Protein AF-A0A822D594-F1 (afdb_monomer)

Solvent-accessible surface area (backbone atoms only — not comparable to full-atom values): 9390 Å² total; per-residue (Å²): 143,77,90,82,67,90,73,60,77,86,73,70,74,74,67,63,54,98,90,39,61,45,59,90,83,43,76,76,77,50,72,68,57,57,68,73,41,85,90,74,52,73,68,57,51,54,53,50,59,60,45,36,78,80,37,76,86,68,52,81,75,63,72,73,46,89,84,78,73,77,77,72,60,77,89,68,99,72,68,94,46,72,65,58,46,47,67,39,47,48,57,55,54,48,51,54,51,53,50,50,48,53,53,58,62,70,66,70,80,77,92,69,67,72,50,76,50,71,43,97,86,71,44,81,40,79,47,70,74,68,84,78,73,74,71,65,82,82,126

Radius of gyration: 26.21 Å; Cα contacts (8 Å, |Δi|>4): 55; chains: 1; bounding box: 46×72×65 Å

pLDDT: mean 84.89, std 14.18, range [36.38, 96.88]

Secondary structure (DSSP, 8-state):
--TT----GGG---SEETTEE-TTTSPPPPHHHHHHS----HHHHHHHHHHHHH-TT--GGGGGSTTS--PPPPP-SS-SSHHHHHHHHHHHHHHHHHHHHHHHHHT---S---EEEE-TTS-EEEE---GGGSS----

Nearest PDB structures (foldseek):
  8rd3-assembly1_A  TM=8.125E-01  e=1.143E-03  Saccharomyces cerevisiae S288C
  7mby-assembly1_R  TM=5.141E-01  e=7.651E+00  Homo sapiens
  1hbx-assembly1_A  TM=3.534E-01  e=6.709E+00  Homo sapiens
  1mnm-assembly1_B  TM=2.635E-01  e=6.709E+00  Saccharomyces cerevisi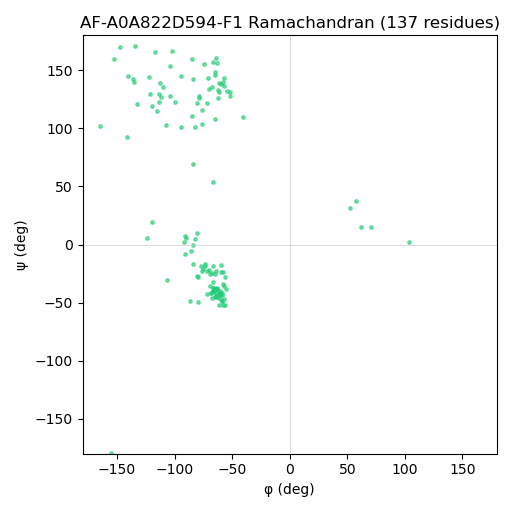ae

Structure (mmCIF, N/CA/C/O backbone):
data_AF-A0A822D594-F1
#
_entry.id   AF-A0A822D594-F1
#
loop_
_atom_site.group_PDB
_atom_site.id
_atom_site.type_symbol
_atom_site.label_atom_id
_atom_site.label_alt_id
_atom_site.label_comp_id
_atom_site.label_asym_id
_atom_site.label_entity_id
_atom_site.label_seq_id
_atom_site.pdbx_PDB_ins_code
_atom_site.Cartn_x
_atom_site.Cartn_y
_atom_site.Cartn_z
_atom_site.occupancy
_atom_site.B_iso_or_equiv
_atom_site.auth_seq_id
_atom_site.auth_comp_id
_atom_site.auth_asym_id
_atom_site.auth_atom_id
_atom_site.pdbx_PDB_model_num
ATOM 1 N N . ALA A 1 1 ? -13.226 -43.497 19.429 1.00 49.28 1 ALA A N 1
ATOM 2 C CA . ALA A 1 1 ? -13.411 -42.575 20.568 1.00 49.28 1 ALA A CA 1
ATOM 3 C C . ALA A 1 1 ? -13.738 -41.128 20.137 1.00 49.28 1 ALA A C 1
ATOM 5 O O . ALA A 1 1 ? -13.413 -40.206 20.862 1.00 49.28 1 ALA A O 1
ATOM 6 N N . LEU A 1 2 ? -14.404 -40.908 18.990 1.00 50.84 2 LEU A N 1
ATOM 7 C CA . LEU A 1 2 ? -14.770 -39.566 18.480 1.00 50.84 2 LEU A CA 1
ATOM 8 C C . LEU A 1 2 ? -16.284 -39.411 18.220 1.00 50.84 2 LEU A C 1
ATOM 10 O O . LEU A 1 2 ? -16.715 -38.398 17.687 1.00 50.84 2 LEU A O 1
ATOM 14 N N . LYS A 1 3 ? -17.093 -40.422 18.572 1.00 53.41 3 LYS A N 1
ATOM 15 C CA . LYS A 1 3 ? -18.541 -40.469 18.292 1.00 53.41 3 LYS A CA 1
ATOM 16 C C . LYS A 1 3 ? -19.430 -39.903 19.413 1.00 53.41 3 LYS A C 1
ATOM 18 O O . LYS A 1 3 ? -20.637 -39.897 19.238 1.00 53.41 3 LYS A O 1
ATOM 23 N N . ASP A 1 4 ? -18.832 -39.387 20.489 1.00 56.44 4 ASP A N 1
ATOM 24 C CA . ASP A 1 4 ? -19.534 -38.799 21.647 1.00 56.44 4 ASP A CA 1
ATOM 25 C C . ASP A 1 4 ? -19.185 -37.322 21.873 1.00 56.44 4 ASP A C 1
ATOM 27 O O . ASP A 1 4 ? -19.356 -36.792 22.968 1.00 56.44 4 ASP A O 1
ATOM 31 N N . MET A 1 5 ? -18.662 -36.624 20.864 1.00 61.66 5 MET A N 1
ATOM 32 C CA . MET A 1 5 ? -18.586 -35.173 20.963 1.00 61.66 5 MET A CA 1
ATOM 33 C C . MET A 1 5 ? -19.823 -34.600 20.294 1.00 61.66 5 MET A C 1
ATOM 35 O O . MET A 1 5 ? -19.919 -34.565 19.070 1.00 61.66 5 MET A O 1
ATOM 39 N N . ASN A 1 6 ? -20.780 -34.216 21.132 1.00 69.19 6 ASN A N 1
ATOM 40 C CA . ASN A 1 6 ? -22.054 -33.589 20.799 1.00 69.19 6 ASN A CA 1
ATOM 41 C C . ASN A 1 6 ? -21.833 -32.171 20.214 1.00 69.19 6 ASN A C 1
ATOM 43 O O . ASN A 1 6 ? -22.322 -31.181 20.750 1.00 69.19 6 ASN A O 1
ATOM 47 N N . TRP A 1 7 ? -20.998 -32.061 19.177 1.00 73.31 7 TRP A N 1
ATOM 48 C CA . TRP A 1 7 ? -20.668 -30.823 18.486 1.00 73.31 7 TRP A CA 1
ATOM 49 C C . TRP A 1 7 ? -21.833 -30.440 17.583 1.00 73.31 7 TRP A C 1
ATOM 51 O O . TRP A 1 7 ? -22.026 -31.010 16.509 1.00 73.31 7 TRP A O 1
ATOM 61 N N . ASP A 1 8 ? -22.604 -29.456 18.017 1.00 79.75 8 ASP A N 1
ATOM 62 C CA . ASP A 1 8 ? -23.640 -28.857 17.196 1.00 79.75 8 ASP A CA 1
ATOM 63 C C . ASP A 1 8 ? 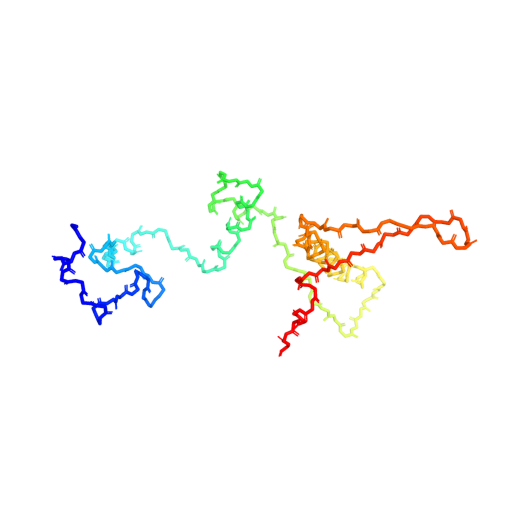-23.019 -27.811 16.260 1.00 79.75 8 ASP A C 1
ATOM 65 O O . ASP A 1 8 ? -22.720 -26.685 16.658 1.00 79.75 8 ASP A O 1
ATOM 69 N N . SER A 1 9 ? -22.821 -28.181 14.993 1.00 76.69 9 SER A N 1
ATOM 70 C CA . SER A 1 9 ? -22.286 -27.275 13.966 1.00 76.69 9 SER A CA 1
ATOM 71 C C . SER A 1 9 ? -23.144 -26.023 13.734 1.00 76.69 9 SER A C 1
ATOM 73 O O . SER A 1 9 ? -22.641 -25.047 13.184 1.00 76.69 9 SER A O 1
ATOM 75 N N . SER A 1 10 ? -24.413 -26.021 14.168 1.00 82.56 10 SER A N 1
ATOM 76 C CA . SER A 1 10 ? -25.275 -24.837 14.081 1.00 82.56 10 SER A CA 1
ATOM 77 C C . SER A 1 10 ? -24.918 -23.753 15.105 1.00 82.56 10 SER A C 1
ATOM 79 O O . SER A 1 10 ? -25.290 -22.597 14.923 1.00 82.56 10 SER A O 1
ATOM 81 N N . GLN A 1 11 ? -24.145 -24.098 16.141 1.00 83.19 11 GLN A N 1
ATOM 82 C CA . GLN A 1 11 ? -23.673 -23.172 17.178 1.00 83.19 11 GLN A CA 1
ATOM 83 C C . GLN A 1 11 ? -22.320 -22.534 16.841 1.00 83.19 11 GLN A C 1
ATOM 85 O O . GLN A 1 11 ? -21.731 -21.851 17.679 1.00 83.19 11 GLN A O 1
ATOM 90 N N . TRP A 1 12 ? -21.799 -22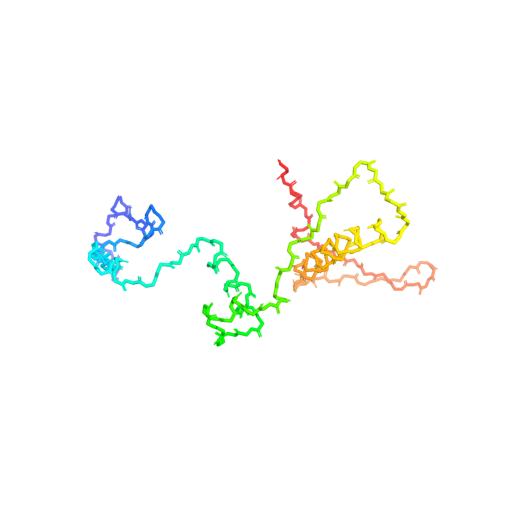.756 15.632 1.00 87.88 12 TRP A N 1
ATOM 91 C CA . TRP A 1 12 ? -20.571 -22.105 15.195 1.00 87.88 12 TRP A CA 1
ATOM 92 C C . TRP A 1 12 ? -20.755 -20.582 15.146 1.00 87.88 12 TRP A C 1
ATOM 94 O O . TRP A 1 12 ? -21.730 -20.077 14.588 1.00 87.88 12 TRP A O 1
ATOM 104 N N . GLN A 1 13 ? -19.793 -19.851 15.709 1.00 89.06 13 GLN A N 1
ATOM 105 C CA . GLN A 1 13 ? -19.758 -18.390 15.693 1.00 89.06 13 GLN A CA 1
ATOM 106 C C . GLN A 1 13 ? -18.341 -17.897 15.362 1.00 89.06 13 GLN A C 1
ATOM 108 O O . GLN A 1 13 ? -17.363 -18.502 15.815 1.00 89.06 13 GLN A O 1
ATOM 113 N N . PRO A 1 14 ? -18.200 -16.807 14.587 1.00 93.25 14 PRO A N 1
ATOM 114 C CA . PRO A 1 14 ? -16.899 -16.222 14.298 1.00 93.25 14 PRO A CA 1
ATOM 115 C C . PRO A 1 14 ? -16.322 -15.542 15.546 1.00 93.25 14 PRO A C 1
ATOM 117 O O . PRO A 1 14 ? -17.040 -14.905 16.309 1.00 93.25 14 PRO A O 1
ATOM 120 N N . LEU A 1 15 ? -15.002 -15.626 15.734 1.00 93.69 15 LEU A N 1
ATOM 121 C CA . LEU A 1 15 ? -14.321 -14.967 16.861 1.00 93.69 15 LEU A CA 1
ATOM 122 C C . LEU A 1 15 ? -14.251 -13.441 16.715 1.00 93.69 15 LEU A C 1
ATOM 124 O O . LEU A 1 15 ? -14.087 -12.736 17.712 1.00 93.69 15 LEU A O 1
ATOM 128 N N . ILE A 1 16 ? -14.353 -12.953 15.477 1.00 95.12 16 ILE A N 1
ATOM 129 C CA . ILE A 1 16 ? -14.385 -11.536 15.128 1.00 95.12 16 ILE A CA 1
ATOM 130 C C . ILE A 1 16 ? -15.768 -11.234 14.561 1.00 95.12 16 ILE A C 1
ATOM 132 O O . ILE A 1 16 ? -16.181 -11.828 13.564 1.00 95.12 16 ILE A O 1
ATOM 136 N N . GLN A 1 17 ? -16.460 -10.288 15.180 1.00 92.56 17 GLN A N 1
ATOM 137 C CA . GLN A 1 17 ? -17.769 -9.800 14.760 1.00 92.56 17 GLN A CA 1
ATOM 138 C C . GLN A 1 17 ? -17.746 -8.273 14.852 1.00 92.56 17 GLN A C 1
ATOM 140 O O . GLN A 1 17 ? -17.123 -7.742 15.756 1.00 92.56 17 GLN A O 1
ATOM 145 N N . ASP A 1 18 ? -18.336 -7.545 13.902 1.00 92.06 18 ASP A N 1
ATOM 146 C CA . ASP A 1 18 ? -18.372 -6.067 13.919 1.00 92.06 18 ASP A CA 1
ATOM 147 C C . ASP A 1 18 ? -16.996 -5.377 14.090 1.00 92.06 18 ASP A C 1
ATOM 149 O O . ASP A 1 18 ? -16.895 -4.277 14.623 1.00 92.06 18 ASP A O 1
ATOM 153 N N . ARG A 1 19 ? -15.928 -6.007 13.571 1.00 92.62 19 ARG A N 1
ATOM 154 C CA . ARG A 1 19 ? -14.519 -5.543 13.610 1.00 92.62 19 ARG A CA 1
ATOM 155 C C . ARG A 1 19 ? -13.838 -5.577 14.988 1.00 92.62 19 ARG A C 1
ATOM 157 O O . ARG A 1 19 ? -12.753 -5.020 15.130 1.00 92.62 19 ARG A O 1
ATOM 164 N N . TRP A 1 20 ? -14.400 -6.278 15.968 1.00 93.00 20 TRP A N 1
ATOM 165 C CA . TRP A 1 20 ? -13.749 -6.559 17.254 1.00 93.00 20 TRP A CA 1
ATOM 166 C C . TRP A 1 20 ? -13.913 -8.028 17.665 1.00 93.00 20 TRP A C 1
ATOM 168 O O . TRP A 1 20 ? -14.646 -8.796 17.039 1.00 93.00 20 TRP A O 1
ATOM 178 N N . PHE A 1 21 ? -13.203 -8.434 18.715 1.00 95.38 21 PHE A N 1
ATOM 179 C CA . PHE A 1 21 ? -13.347 -9.761 19.311 1.00 95.38 21 PHE A CA 1
ATOM 180 C C . PHE A 1 21 ? -14.641 -9.882 20.125 1.00 95.38 21 PHE A C 1
ATOM 182 O O . PHE A 1 21 ? -15.154 -8.897 20.655 1.00 95.38 21 PHE A O 1
ATOM 189 N N . LEU A 1 22 ? -15.139 -11.112 20.277 1.00 92.69 22 LEU A N 1
ATOM 190 C CA . LEU A 1 22 ? -16.246 -11.411 21.187 1.00 92.69 22 LEU A CA 1
ATOM 191 C C . LEU A 1 22 ? -15.908 -10.986 22.628 1.00 92.69 22 LEU A C 1
ATOM 193 O O . LEU A 1 22 ? -14.825 -11.275 23.136 1.00 92.69 22 LEU A O 1
ATOM 197 N N . THR A 1 23 ? -16.858 -10.355 23.320 1.00 91.75 23 THR A N 1
ATOM 198 C CA . THR A 1 23 ? -16.640 -9.717 24.636 1.00 91.75 23 THR A CA 1
ATOM 199 C C . THR A 1 23 ? -16.278 -10.684 25.763 1.00 91.75 23 THR A C 1
ATOM 201 O O . THR A 1 23 ? -15.633 -10.300 26.741 1.00 91.75 23 THR A O 1
ATOM 204 N N . TRP A 1 24 ? -16.692 -11.948 25.637 1.00 92.00 24 TRP A N 1
ATOM 205 C CA . TRP A 1 24 ? -16.318 -13.014 26.566 1.00 92.00 24 TRP A CA 1
ATOM 206 C C . TRP A 1 24 ? -14.880 -13.500 26.346 1.00 92.00 24 TRP A C 1
ATOM 208 O O . TRP A 1 24 ? -14.282 -14.042 27.273 1.00 92.00 24 TRP A O 1
ATOM 218 N N . LEU A 1 25 ? -14.330 -13.300 25.142 1.00 93.75 25 LEU A N 1
ATOM 219 C CA . LEU A 1 25 ? -12.951 -13.633 24.794 1.00 93.75 25 LEU A CA 1
ATOM 220 C C . LEU A 1 25 ? -12.009 -12.478 25.155 1.00 93.75 25 LEU A C 1
ATOM 222 O O . LEU A 1 25 ? -10.990 -12.692 25.805 1.00 93.75 25 LEU A O 1
ATOM 226 N N . VAL A 1 26 ? -12.370 -11.253 24.765 1.00 94.88 26 VAL A N 1
ATOM 227 C CA . VAL A 1 26 ? -11.623 -10.028 25.075 1.00 94.88 26 VAL A CA 1
ATOM 228 C C . VAL A 1 26 ? -12.602 -8.980 25.578 1.00 94.88 26 VAL A C 1
ATOM 230 O O . VAL A 1 26 ? -13.536 -8.599 24.877 1.00 94.88 26 VAL A O 1
ATOM 233 N N . ARG A 1 27 ? -12.391 -8.494 26.803 1.00 93.44 27 ARG A N 1
ATOM 234 C CA . ARG A 1 27 ? -13.239 -7.445 27.375 1.00 93.44 27 ARG A CA 1
ATOM 235 C C . ARG A 1 27 ? -13.040 -6.138 26.613 1.00 93.44 27 ARG A C 1
ATOM 237 O O . ARG A 1 27 ? -11.907 -5.739 26.358 1.00 93.44 27 ARG A O 1
ATOM 244 N N . ILE A 1 28 ? -14.142 -5.461 26.307 1.00 92.12 28 ILE A N 1
ATOM 245 C CA . ILE A 1 28 ? -14.110 -4.111 25.742 1.00 92.12 28 ILE A CA 1
ATOM 246 C C . ILE A 1 28 ? -13.836 -3.131 26.894 1.00 92.12 28 ILE A C 1
ATOM 248 O O . ILE A 1 28 ? -14.545 -3.201 27.903 1.00 92.12 28 ILE A O 1
ATOM 252 N N . PRO A 1 29 ? -12.833 -2.241 26.777 1.00 93.69 29 PRO A N 1
ATOM 253 C CA . PRO A 1 29 ? -12.596 -1.198 27.768 1.00 93.69 29 PRO A CA 1
ATOM 254 C C . PRO A 1 29 ? -13.829 -0.310 27.953 1.00 93.69 29 PRO A C 1
ATOM 256 O O . PRO A 1 29 ? -14.530 0.006 26.990 1.00 93.69 29 PRO A O 1
ATOM 259 N N . SER A 1 30 ? -14.084 0.115 29.185 1.00 94.06 30 SER A N 1
ATOM 260 C CA . SER A 1 30 ? -15.156 1.056 29.518 1.00 94.06 30 SER A CA 1
ATOM 261 C C . SER A 1 30 ? -14.938 2.430 28.873 1.00 94.06 30 SER A C 1
ATOM 263 O O . SER A 1 30 ? -13.819 2.794 28.516 1.00 94.06 30 SER A O 1
ATOM 265 N N . GLU A 1 31 ? -15.997 3.238 28.766 1.00 92.62 31 GLU A N 1
ATOM 266 C CA . GLU A 1 31 ? -15.896 4.602 28.218 1.00 92.62 31 GLU A CA 1
ATOM 267 C C . GLU A 1 31 ? -14.862 5.457 28.966 1.00 92.62 31 GLU A C 1
ATOM 269 O O . GLU A 1 31 ? -14.110 6.201 28.344 1.00 92.62 31 GLU A O 1
ATOM 274 N N . GLN A 1 32 ? -14.764 5.313 30.292 1.00 93.94 32 GLN A N 1
ATOM 275 C CA . GLN A 1 32 ? -13.770 6.034 31.092 1.00 93.94 32 GLN A CA 1
ATOM 276 C C . GLN A 1 32 ? -12.341 5.624 30.719 1.00 93.94 32 GLN A C 1
ATOM 278 O O . GLN A 1 32 ? -11.486 6.484 30.518 1.00 93.94 32 GLN A O 1
ATOM 283 N N . GLU A 1 33 ? -12.078 4.324 30.572 1.00 92.44 33 GLU A N 1
ATOM 284 C CA . GLU A 1 33 ? -10.763 3.821 30.155 1.00 92.44 33 GLU A CA 1
ATOM 285 C C . GLU A 1 33 ? -10.410 4.274 28.732 1.00 92.44 33 GLU A C 1
ATOM 287 O O . GLU A 1 33 ? -9.269 4.655 28.479 1.00 92.44 33 GLU A O 1
ATOM 292 N N . GLN A 1 34 ? -11.387 4.307 27.820 1.00 90.19 34 GLN A N 1
ATOM 293 C CA . GLN A 1 34 ? -11.191 4.803 26.454 1.00 90.19 34 GLN A CA 1
ATOM 294 C C . GLN A 1 34 ? -10.899 6.311 26.415 1.00 90.19 34 GLN A C 1
ATOM 296 O O . GLN A 1 34 ? -10.060 6.750 25.629 1.00 90.19 34 GLN A O 1
ATOM 301 N N . LEU A 1 35 ? -11.540 7.108 27.277 1.00 90.50 35 LEU A N 1
ATOM 302 C CA . LEU A 1 35 ? -11.283 8.550 27.394 1.00 90.50 35 LEU A CA 1
ATOM 303 C C . LEU A 1 35 ? -9.901 8.850 27.983 1.00 90.50 35 LEU A C 1
ATOM 305 O O . LEU A 1 35 ? -9.258 9.822 27.588 1.00 90.50 35 LEU A O 1
ATOM 309 N N . HIS A 1 36 ? -9.441 8.020 28.921 1.00 92.94 36 HIS A N 1
ATOM 310 C CA . HIS A 1 36 ? -8.103 8.135 29.500 1.00 92.94 36 HIS A CA 1
ATOM 311 C C . HIS A 1 36 ? -6.996 7.602 28.582 1.00 92.94 36 HIS A C 1
ATOM 313 O O . HIS A 1 36 ? -5.828 7.951 28.771 1.00 92.94 36 HIS A O 1
ATOM 319 N N . ALA A 1 37 ? -7.337 6.777 27.592 1.00 90.94 37 ALA A N 1
ATOM 320 C CA . ALA A 1 37 ? -6.390 6.317 26.593 1.00 90.94 37 ALA A CA 1
ATOM 321 C C . ALA A 1 37 ? -5.919 7.471 25.695 1.00 90.94 37 ALA A C 1
ATOM 323 O O . ALA A 1 37 ? -6.586 8.495 25.512 1.00 90.94 37 ALA A O 1
ATOM 324 N N . ARG A 1 38 ? -4.741 7.288 25.090 1.00 89.06 38 ARG A N 1
ATOM 325 C CA . ARG A 1 38 ? -4.250 8.210 24.067 1.00 89.06 38 ARG A CA 1
ATOM 326 C C . ARG A 1 38 ? -5.223 8.193 22.889 1.00 89.06 38 ARG A C 1
ATOM 328 O O . ARG A 1 38 ? -5.496 7.135 22.332 1.00 89.06 38 ARG A O 1
ATOM 335 N N . GLN A 1 39 ? -5.711 9.368 22.504 1.00 88.75 39 GLN A N 1
ATOM 336 C CA . GLN A 1 39 ? -6.590 9.513 21.349 1.00 88.75 39 GLN A CA 1
ATOM 337 C C . GLN A 1 39 ? -5.752 9.412 20.075 1.00 88.75 39 GLN A C 1
ATOM 339 O O . GLN A 1 39 ? -4.861 10.230 19.846 1.00 88.75 39 GLN A O 1
ATOM 344 N N . ILE A 1 40 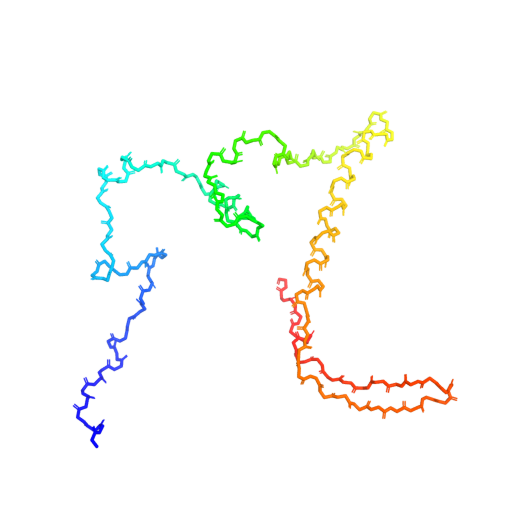? -6.006 8.379 19.277 1.00 89.12 40 ILE A N 1
ATOM 345 C CA . ILE A 1 40 ? -5.273 8.093 18.042 1.00 89.12 40 ILE A CA 1
ATOM 346 C C . ILE A 1 40 ? -6.287 8.084 16.900 1.00 89.12 40 ILE A C 1
ATOM 348 O O . ILE A 1 40 ? -7.325 7.429 16.988 1.00 89.12 40 ILE A O 1
ATOM 352 N N . THR A 1 41 ? -6.003 8.825 15.830 1.00 90.06 41 THR A N 1
ATOM 353 C CA . THR A 1 41 ? -6.861 8.857 14.638 1.00 90.06 41 THR A CA 1
ATOM 354 C C . THR A 1 41 ? -6.532 7.701 13.693 1.00 90.06 41 THR A C 1
ATOM 356 O O . THR A 1 41 ? -5.423 7.169 13.708 1.00 90.06 41 THR A O 1
ATOM 359 N N . ALA A 1 42 ? -7.462 7.344 12.803 1.00 88.50 42 ALA A N 1
ATOM 360 C CA . ALA A 1 42 ? -7.218 6.312 11.789 1.00 88.50 42 ALA A CA 1
ATOM 361 C C . ALA A 1 42 ? -6.003 6.631 10.892 1.00 88.50 42 ALA A C 1
ATOM 363 O O . ALA A 1 42 ? -5.240 5.736 10.548 1.00 88.50 42 ALA A O 1
ATOM 364 N N . GLN A 1 43 ? -5.781 7.911 10.566 1.00 85.44 43 GLN A N 1
ATOM 365 C CA . GLN A 1 43 ? -4.607 8.344 9.801 1.00 85.44 43 GLN A CA 1
ATOM 366 C C . GLN A 1 43 ? -3.301 8.102 10.569 1.00 85.44 43 GLN A C 1
ATOM 368 O O . GLN A 1 43 ? -2.326 7.645 9.981 1.00 85.44 43 GLN A O 1
ATOM 373 N N . MET A 1 44 ? -3.282 8.365 11.881 1.00 85.75 44 MET A N 1
ATOM 374 C CA . MET A 1 44 ? -2.109 8.094 12.719 1.00 85.75 44 MET A CA 1
ATOM 375 C C . MET A 1 44 ? -1.819 6.593 12.826 1.00 85.75 44 MET A C 1
ATOM 377 O O . MET A 1 44 ? -0.653 6.217 12.816 1.00 85.75 44 MET A O 1
ATOM 381 N N . ILE A 1 45 ? -2.857 5.747 12.896 1.00 89.94 45 ILE A N 1
ATOM 382 C CA . ILE A 1 45 ? -2.701 4.282 12.897 1.00 89.94 45 ILE A CA 1
ATOM 383 C C . ILE A 1 45 ? -2.036 3.828 11.597 1.00 89.94 45 ILE A C 1
ATOM 385 O O . ILE A 1 45 ? -1.013 3.157 11.654 1.00 89.94 45 ILE A O 1
ATOM 389 N N . ASN A 1 46 ? -2.562 4.248 10.441 1.00 88.00 46 ASN A N 1
ATOM 390 C CA . ASN A 1 46 ? -2.008 3.859 9.142 1.00 88.00 46 ASN A CA 1
ATOM 391 C C . ASN A 1 46 ? -0.529 4.251 9.014 1.00 88.00 46 ASN A C 1
ATOM 393 O O . ASN A 1 46 ? 0.300 3.422 8.656 1.00 88.00 46 ASN A O 1
ATOM 397 N N . ARG A 1 47 ? -0.187 5.493 9.384 1.00 84.81 47 ARG A N 1
ATOM 398 C CA . ARG A 1 47 ? 1.202 5.970 9.332 1.00 84.81 47 ARG A CA 1
ATOM 399 C C . ARG A 1 47 ? 2.122 5.202 10.280 1.00 84.81 47 ARG A C 1
ATOM 401 O O . ARG A 1 47 ? 3.271 4.950 9.939 1.00 84.81 47 ARG A O 1
ATOM 408 N N . LEU A 1 48 ? 1.643 4.839 11.472 1.00 90.56 48 LEU A N 1
ATOM 409 C CA . LEU A 1 48 ? 2.444 4.072 12.426 1.00 90.56 48 LEU A CA 1
ATOM 410 C C . LEU A 1 48 ? 2.702 2.643 11.926 1.00 90.56 48 LEU A C 1
ATOM 412 O O . LEU A 1 48 ? 3.833 2.177 12.020 1.00 90.56 48 LEU A O 1
ATOM 416 N N . GLU A 1 49 ? 1.691 1.991 11.349 1.00 90.94 49 GLU A N 1
ATOM 417 C CA . GLU A 1 49 ? 1.816 0.661 10.731 1.00 90.94 49 GLU A CA 1
ATOM 418 C C . GLU A 1 49 ? 2.820 0.666 9.565 1.00 90.94 49 GLU A C 1
ATOM 420 O O . GLU A 1 49 ? 3.664 -0.223 9.461 1.00 90.94 49 GLU A O 1
ATOM 425 N N . GLU A 1 50 ? 2.806 1.706 8.724 1.00 86.44 50 GLU A N 1
ATOM 426 C CA . GLU A 1 50 ? 3.800 1.880 7.654 1.00 86.44 50 GLU A CA 1
ATOM 427 C C . GLU A 1 50 ? 5.218 2.090 8.201 1.00 86.44 50 GLU A C 1
ATOM 429 O O . GLU A 1 50 ? 6.196 1.562 7.664 1.00 86.44 50 GLU A O 1
ATOM 434 N N . LEU A 1 51 ? 5.352 2.841 9.296 1.00 87.19 51 LEU A N 1
ATOM 435 C CA . LEU A 1 51 ? 6.641 3.067 9.944 1.00 87.19 51 LEU A CA 1
ATOM 436 C C . LEU A 1 51 ? 7.192 1.753 10.533 1.00 87.19 51 LEU A C 1
ATOM 438 O O . LEU A 1 51 ? 8.391 1.477 10.405 1.00 87.19 51 LEU A O 1
ATOM 442 N N . TRP A 1 52 ? 6.329 0.907 11.104 1.00 93.62 52 TRP A N 1
ATOM 443 C CA . TRP A 1 52 ? 6.701 -0.401 11.655 1.00 93.62 52 TRP A CA 1
ATOM 444 C C . TRP A 1 52 ? 7.232 -1.395 10.620 1.00 93.62 52 TRP A C 1
ATOM 446 O O . TRP A 1 52 ? 8.029 -2.258 10.989 1.00 93.62 52 TRP A O 1
ATOM 456 N N . GLU A 1 53 ? 6.906 -1.237 9.332 1.00 87.06 53 GLU A N 1
ATOM 457 C CA . GLU A 1 53 ? 7.505 -2.038 8.252 1.00 87.06 53 GLU A CA 1
ATOM 458 C C . GLU A 1 53 ? 9.041 -1.895 8.223 1.00 87.06 53 GLU A C 1
ATOM 460 O O . GLU A 1 53 ? 9.765 -2.842 7.912 1.00 87.06 53 GLU A O 1
ATOM 465 N N . LYS A 1 54 ? 9.553 -0.707 8.576 1.00 85.19 54 LYS A N 1
ATOM 466 C CA . LYS A 1 54 ? 10.989 -0.375 8.541 1.00 85.19 54 LYS A CA 1
ATOM 467 C C . LYS A 1 54 ? 11.620 -0.301 9.927 1.00 85.19 54 LYS A C 1
ATOM 469 O O . LYS A 1 54 ? 12.816 -0.556 10.063 1.00 85.19 54 LYS A O 1
ATOM 474 N N . ASN A 1 55 ? 10.847 0.088 10.937 1.00 87.81 55 ASN A N 1
ATOM 475 C CA . ASN A 1 55 ? 11.309 0.257 12.308 1.00 87.81 55 ASN A CA 1
ATOM 476 C C . ASN A 1 55 ? 10.246 -0.238 13.304 1.00 87.81 55 ASN A C 1
ATOM 478 O O . ASN A 1 55 ? 9.394 0.554 13.710 1.00 87.81 55 ASN A O 1
ATOM 482 N N . PRO A 1 56 ? 10.309 -1.510 13.735 1.00 92.94 56 PRO A N 1
ATOM 483 C CA . PRO A 1 56 ? 9.328 -2.107 14.648 1.00 92.94 56 PRO A CA 1
ATOM 484 C C . PRO A 1 56 ? 9.201 -1.407 16.009 1.00 92.94 56 PRO A C 1
ATOM 486 O O . PRO A 1 56 ? 8.155 -1.496 16.644 1.00 92.94 56 PRO A O 1
ATOM 489 N N . ASP A 1 57 ? 10.239 -0.691 16.453 1.00 91.81 57 ASP A N 1
ATOM 490 C CA . ASP A 1 57 ? 10.261 -0.006 17.753 1.00 91.81 57 ASP A CA 1
ATOM 491 C C . ASP A 1 57 ? 9.722 1.436 17.686 1.00 91.81 57 ASP A C 1
ATOM 493 O O . ASP A 1 57 ? 9.801 2.188 18.661 1.00 91.81 57 ASP A O 1
ATOM 497 N N . ALA A 1 58 ? 9.202 1.860 16.530 1.00 89.50 58 ALA A N 1
ATOM 498 C CA . ALA A 1 58 ? 8.679 3.206 16.364 1.00 89.50 58 ALA A CA 1
ATOM 499 C C . ALA A 1 58 ? 7.451 3.469 17.235 1.00 89.50 58 ALA A C 1
ATOM 501 O O . ALA A 1 58 ? 6.602 2.606 17.468 1.00 89.50 58 ALA A O 1
ATOM 502 N N . THR A 1 59 ? 7.342 4.707 17.699 1.00 89.56 59 THR A N 1
ATOM 503 C CA . THR A 1 59 ? 6.257 5.159 18.560 1.00 89.56 59 THR A CA 1
ATOM 504 C C . THR A 1 59 ? 5.438 6.242 17.876 1.00 89.56 59 THR A C 1
ATOM 506 O O . THR A 1 59 ? 5.870 6.881 16.922 1.00 89.56 59 THR A O 1
ATOM 509 N N . ILE A 1 60 ? 4.260 6.532 18.428 1.00 85.19 60 ILE A N 1
ATOM 510 C CA . ILE A 1 60 ? 3.389 7.613 17.941 1.00 85.19 60 ILE A CA 1
ATOM 511 C C . ILE A 1 60 ? 4.113 8.976 17.931 1.00 85.19 60 ILE A C 1
ATOM 513 O O . ILE A 1 60 ? 3.785 9.822 17.113 1.00 85.19 60 ILE A O 1
ATOM 517 N N . MET A 1 61 ? 5.110 9.192 18.801 1.00 84.44 61 MET A N 1
ATOM 518 C CA . MET A 1 61 ? 5.887 10.444 18.829 1.00 84.44 61 MET A CA 1
ATOM 519 C C . MET A 1 61 ? 6.810 10.594 17.616 1.00 84.44 61 MET A C 1
ATOM 521 O O . MET A 1 61 ? 7.213 11.704 17.279 1.00 84.44 61 MET A O 1
ATOM 525 N N . ASP A 1 62 ? 7.160 9.489 16.959 1.00 80.31 62 ASP A N 1
ATOM 526 C CA . ASP A 1 62 ? 7.984 9.524 15.759 1.00 80.31 62 ASP A CA 1
ATOM 527 C C . ASP A 1 62 ? 7.199 10.036 14.548 1.00 80.31 62 ASP A C 1
ATOM 529 O O . ASP A 1 62 ? 7.830 10.526 13.621 1.00 80.31 62 ASP A O 1
ATOM 533 N N . LEU A 1 63 ? 5.858 10.017 14.589 1.00 73.75 63 LEU A N 1
ATOM 534 C CA . LEU A 1 63 ? 4.991 10.580 13.546 1.00 73.75 63 LEU A CA 1
ATOM 535 C C . LEU A 1 63 ? 5.077 12.111 13.446 1.00 73.75 63 LEU A C 1
ATOM 537 O O . LEU A 1 63 ? 4.808 12.663 12.383 1.00 73.75 63 LEU A O 1
ATOM 541 N N . ASP A 1 64 ? 5.459 12.796 14.529 1.00 67.62 64 ASP A N 1
ATOM 542 C CA . ASP A 1 64 ? 5.538 14.264 14.585 1.00 67.62 64 ASP A CA 1
ATOM 543 C C . ASP A 1 64 ? 6.868 14.813 14.029 1.00 67.62 64 ASP A C 1
ATOM 545 O O . ASP A 1 64 ? 7.093 16.028 14.022 1.00 67.62 64 ASP A O 1
ATOM 549 N N . LYS A 1 65 ? 7.787 13.946 13.573 1.00 62.22 65 LYS A N 1
ATOM 550 C CA . LYS A 1 65 ? 9.070 14.392 13.016 1.00 62.22 65 LYS A CA 1
ATOM 551 C C . LYS A 1 65 ? 8.853 15.032 11.635 1.00 62.22 65 LYS A C 1
ATOM 553 O O . LYS A 1 65 ? 8.376 14.358 10.719 1.00 62.22 65 LYS A O 1
ATOM 558 N N . PRO A 1 66 ? 9.244 16.308 11.445 1.00 50.16 66 PRO A N 1
ATOM 559 C CA . PRO A 1 66 ? 9.134 16.966 10.149 1.00 50.16 66 PRO A CA 1
ATOM 560 C C . PRO A 1 66 ? 9.988 16.228 9.111 1.00 50.16 66 PRO A C 1
ATOM 562 O O . PRO A 1 66 ? 11.156 15.925 9.362 1.00 50.16 66 PRO A O 1
ATOM 565 N N . GLY A 1 67 ? 9.393 15.939 7.952 1.00 54.88 67 GLY A N 1
ATOM 566 C CA . GLY A 1 67 ? 10.034 15.222 6.844 1.00 54.88 67 GLY A CA 1
ATOM 567 C C . GLY A 1 67 ? 9.622 13.757 6.680 1.00 54.88 67 GLY A C 1
ATOM 568 O O . GLY A 1 67 ? 10.154 13.103 5.786 1.00 54.88 67 GLY A O 1
ATOM 569 N N . ILE A 1 68 ? 8.702 13.239 7.506 1.00 53.59 68 ILE A N 1
ATOM 570 C CA . ILE A 1 68 ? 8.175 11.874 7.334 1.00 53.59 68 ILE A CA 1
ATOM 571 C C . ILE A 1 68 ? 7.086 11.792 6.265 1.00 53.59 68 ILE A C 1
ATOM 573 O O . ILE A 1 68 ? 7.016 10.759 5.625 1.00 53.59 68 ILE A O 1
ATOM 577 N N . ASP A 1 69 ? 6.339 12.862 5.987 1.00 54.47 69 ASP A N 1
ATOM 578 C CA . ASP A 1 69 ? 5.407 12.909 4.854 1.00 54.47 69 ASP A CA 1
ATOM 579 C C . ASP A 1 69 ? 4.993 14.356 4.564 1.00 54.47 69 ASP A C 1
ATOM 581 O O . ASP A 1 69 ? 4.135 14.920 5.247 1.00 54.47 69 ASP A O 1
ATOM 585 N N . GLU A 1 70 ? 5.579 14.971 3.539 1.00 61.81 70 GLU A N 1
ATOM 586 C CA . GLU A 1 70 ? 4.844 15.998 2.802 1.00 61.81 70 GLU A CA 1
ATOM 587 C C . GLU A 1 70 ? 4.018 15.261 1.751 1.00 61.81 70 GLU A C 1
ATOM 589 O O . GLU A 1 70 ? 4.576 14.685 0.814 1.00 61.81 70 GLU A O 1
ATOM 594 N N . GLU A 1 71 ? 2.692 15.247 1.922 1.00 71.25 71 GLU A N 1
ATOM 595 C CA . GLU A 1 71 ? 1.803 14.808 0.848 1.00 71.25 71 GLU A CA 1
ATOM 596 C C . GLU A 1 71 ? 2.162 15.596 -0.422 1.00 71.25 71 GLU A C 1
ATOM 598 O O . GLU A 1 71 ? 2.318 16.823 -0.365 1.00 71.25 71 GLU A O 1
ATOM 603 N N . PRO A 1 72 ? 2.334 14.913 -1.566 1.00 81.62 72 PRO A N 1
ATOM 604 C CA . PRO A 1 72 ? 2.760 15.563 -2.793 1.00 81.62 72 PRO A CA 1
ATOM 605 C C . PRO A 1 72 ? 1.780 16.673 -3.163 1.00 81.62 72 PRO A C 1
ATOM 607 O O . PRO A 1 72 ? 0.558 16.525 -3.069 1.00 81.62 72 PRO A O 1
ATOM 610 N N . GLN A 1 73 ? 2.320 17.791 -3.635 1.00 85.12 73 GLN A N 1
ATOM 611 C CA . GLN A 1 73 ? 1.494 18.894 -4.094 1.00 85.12 73 GLN A CA 1
ATOM 612 C C . GLN A 1 73 ? 0.579 18.441 -5.247 1.00 85.12 73 GLN A C 1
ATOM 614 O O . GLN A 1 73 ? 0.996 17.723 -6.157 1.00 85.12 73 GLN A O 1
ATOM 619 N N . GLN A 1 74 ? -0.683 18.878 -5.219 1.00 88.25 74 GLN A N 1
ATOM 620 C CA . GLN A 1 74 ? -1.660 18.539 -6.255 1.00 88.25 74 GLN A CA 1
ATOM 621 C C . GLN A 1 74 ? -1.275 19.130 -7.618 1.00 88.25 74 GLN A C 1
ATOM 623 O O . GLN A 1 74 ? -0.717 20.226 -7.707 1.00 88.25 74 GLN A O 1
ATOM 628 N N . CYS A 1 75 ? -1.632 18.426 -8.696 1.00 93.44 75 CYS A N 1
ATOM 629 C CA . CYS A 1 75 ? -1.415 18.913 -10.054 1.00 93.44 75 CYS A CA 1
ATOM 630 C C . CYS A 1 75 ? -2.182 20.218 -10.314 1.00 93.44 75 CYS A C 1
ATOM 632 O O . CYS A 1 75 ? -3.350 20.364 -9.950 1.00 93.44 75 CYS A O 1
ATOM 634 N N . CYS A 1 76 ? -1.536 21.147 -11.013 1.00 91.88 76 CYS A N 1
ATOM 635 C CA . CYS A 1 76 ? -2.117 22.424 -11.401 1.00 91.88 76 CYS A CA 1
ATOM 636 C C . CYS A 1 76 ? -2.489 22.410 -12.891 1.00 91.88 76 CYS A C 1
ATOM 638 O O . CYS A 1 76 ? -1.879 21.714 -13.696 1.00 91.88 76 CYS A O 1
ATOM 640 N N . LEU A 1 77 ? -3.469 23.225 -13.293 1.00 93.94 77 LEU A N 1
ATOM 641 C CA . LEU A 1 77 ? -3.803 23.401 -14.718 1.00 93.94 7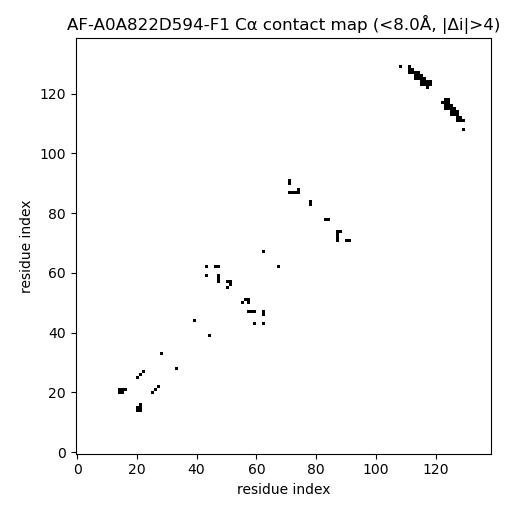7 LEU A CA 1
ATOM 642 C C . LEU A 1 77 ? -2.787 24.280 -15.466 1.00 93.94 77 LEU A C 1
ATOM 644 O O . LEU A 1 77 ? -2.724 24.252 -16.693 1.00 93.94 77 LEU A O 1
ATOM 648 N N . ARG A 1 78 ? -2.033 25.106 -14.734 1.00 95.50 78 ARG A N 1
ATOM 649 C CA . ARG A 1 78 ? -0.990 25.998 -15.248 1.00 95.50 78 ARG A CA 1
ATOM 650 C C . ARG A 1 78 ? 0.184 25.990 -14.278 1.00 95.50 78 ARG A C 1
ATOM 652 O O . ARG A 1 78 ? -0.042 25.920 -13.073 1.00 95.50 78 ARG A O 1
ATOM 659 N N . TYR A 1 79 ? 1.388 26.091 -14.824 1.00 95.88 79 TYR A N 1
ATOM 660 C CA . TYR A 1 79 ? 2.645 26.102 -14.082 1.00 95.88 79 TYR A CA 1
ATOM 661 C C . TYR A 1 79 ? 3.406 27.391 -14.405 1.00 95.88 79 TYR A C 1
ATO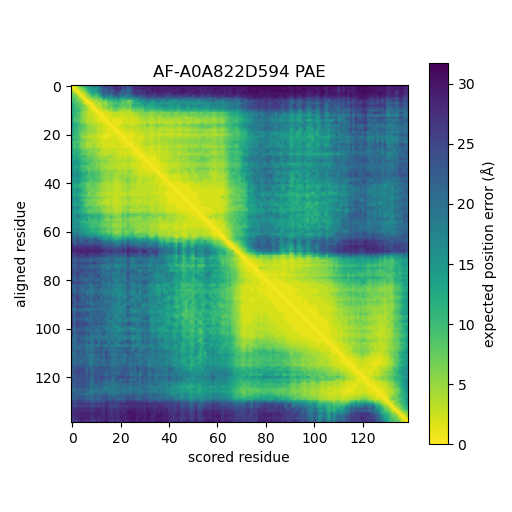M 663 O O . TYR A 1 79 ? 3.329 27.880 -15.534 1.00 95.88 79 TYR A O 1
ATOM 671 N N . GLU A 1 80 ? 4.103 27.942 -13.418 1.00 95.56 80 GLU A N 1
ATOM 672 C CA . GLU A 1 80 ? 4.921 29.151 -13.535 1.00 95.56 80 GLU A CA 1
ATOM 673 C C . GLU A 1 80 ? 6.149 28.905 -14.415 1.00 95.56 80 GLU A C 1
ATOM 675 O O . GLU A 1 80 ? 6.474 29.723 -15.275 1.00 95.56 80 GLU A O 1
ATOM 680 N N . ASP A 1 81 ? 6.791 27.747 -14.250 1.00 95.38 81 ASP A N 1
ATOM 681 C CA . ASP A 1 81 ? 7.924 27.309 -15.053 1.00 95.38 81 ASP A CA 1
ATOM 682 C C . ASP A 1 81 ? 8.061 25.770 -15.080 1.00 95.38 81 ASP A C 1
ATOM 684 O O . ASP A 1 81 ? 7.264 25.017 -14.508 1.00 95.38 81 ASP A O 1
ATOM 688 N N . ALA A 1 82 ? 9.089 25.287 -15.784 1.00 95.19 82 ALA A N 1
ATOM 689 C CA . ALA A 1 82 ? 9.389 23.861 -15.879 1.00 95.19 82 ALA A CA 1
ATOM 690 C C . ALA A 1 82 ? 9.890 23.255 -14.552 1.00 95.19 82 ALA A C 1
ATOM 692 O O . ALA A 1 82 ? 9.712 22.056 -14.334 1.00 95.19 82 ALA A O 1
ATOM 693 N N . TYR A 1 83 ? 10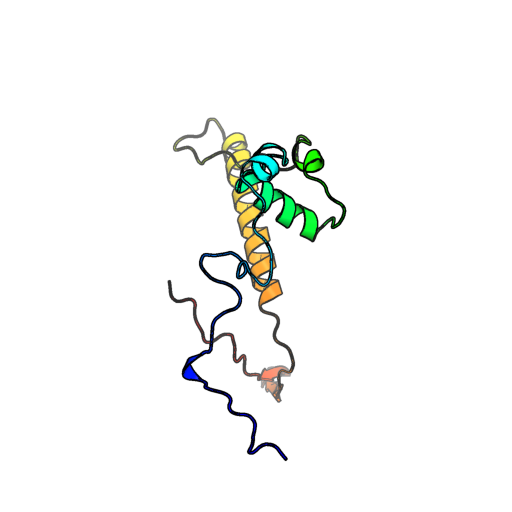.487 24.058 -13.664 1.00 95.88 83 TYR A N 1
ATOM 694 C CA . TYR A 1 83 ? 10.958 23.589 -12.361 1.00 95.88 83 TYR A CA 1
ATOM 695 C C . TYR A 1 83 ? 9.780 23.298 -11.433 1.00 95.88 83 TYR A C 1
ATOM 697 O O . TYR A 1 83 ? 9.754 22.249 -10.796 1.00 95.88 83 TYR A O 1
ATOM 705 N N . GLN A 1 84 ? 8.758 24.158 -11.411 1.00 94.31 84 GLN A N 1
ATOM 706 C CA . GLN A 1 84 ? 7.525 23.918 -10.667 1.00 94.31 84 GLN A CA 1
ATOM 707 C C . GLN A 1 84 ? 6.825 22.645 -11.159 1.00 94.31 84 GLN A C 1
ATOM 709 O O . GLN A 1 84 ? 6.402 21.821 -10.349 1.00 94.31 84 GLN A O 1
ATOM 714 N N . TYR A 1 85 ? 6.755 22.440 -12.479 1.00 95.06 85 TYR A N 1
ATOM 715 C CA . TYR A 1 85 ? 6.223 21.202 -13.052 1.00 95.06 85 TYR A CA 1
ATOM 716 C C . TYR A 1 85 ? 7.010 19.972 -12.579 1.00 95.06 85 TYR A C 1
ATOM 718 O O . TYR A 1 85 ? 6.410 18.998 -12.124 1.00 95.06 85 TYR A O 1
ATOM 726 N N . GLN A 1 86 ? 8.347 20.017 -12.643 1.00 94.69 86 GLN A N 1
ATOM 727 C CA . GLN A 1 86 ? 9.209 18.925 -12.185 1.00 94.69 86 GLN A CA 1
ATOM 728 C C . GLN A 1 86 ? 9.035 18.647 -10.687 1.00 94.69 86 GLN A C 1
ATOM 730 O O . GLN A 1 86 ? 8.957 17.485 -10.296 1.00 94.69 86 GLN A O 1
ATOM 735 N N . ASN A 1 87 ? 8.956 19.686 -9.859 1.00 91.69 87 ASN A N 1
ATOM 736 C CA . ASN A 1 87 ? 8.817 19.550 -8.410 1.00 91.69 87 ASN A CA 1
ATOM 737 C C . ASN A 1 87 ? 7.466 18.943 -8.013 1.00 91.69 87 ASN A C 1
ATOM 739 O O . ASN A 1 87 ? 7.408 18.206 -7.035 1.00 91.69 87 ASN A O 1
ATOM 743 N N . ILE A 1 88 ? 6.402 19.204 -8.782 1.00 92.81 88 ILE A N 1
ATOM 744 C CA . ILE A 1 88 ? 5.072 18.623 -8.550 1.00 92.81 88 ILE A CA 1
ATOM 745 C C . ILE A 1 88 ? 4.996 17.187 -9.091 1.00 92.81 88 ILE A C 1
ATOM 747 O O . ILE A 1 88 ? 4.584 16.280 -8.375 1.00 92.81 88 ILE A O 1
ATOM 751 N N . PHE A 1 89 ? 5.415 16.938 -10.337 1.00 95.06 89 PHE A N 1
ATOM 752 C CA . PHE A 1 89 ? 5.293 15.608 -10.951 1.00 95.06 89 PHE A CA 1
ATOM 753 C C . PHE A 1 89 ? 6.378 14.614 -10.532 1.00 95.06 89 PHE A C 1
ATOM 755 O O . PHE A 1 89 ? 6.131 13.411 -10.547 1.00 95.06 89 PHE A O 1
ATOM 762 N N . GLY A 1 90 ? 7.572 15.078 -10.166 1.00 93.44 90 GLY A N 1
ATOM 763 C CA . GLY A 1 90 ? 8.693 14.222 -9.775 1.00 93.44 90 GLY A CA 1
ATOM 764 C C . GLY A 1 90 ? 8.348 13.276 -8.618 1.00 93.44 90 GLY A C 1
ATOM 765 O O . GLY A 1 90 ? 8.524 12.066 -8.773 1.00 93.44 90 GLY A O 1
ATOM 766 N N . PRO A 1 91 ? 7.809 13.782 -7.492 1.00 92.31 91 PRO A N 1
ATOM 767 C CA . PRO A 1 91 ? 7.328 12.946 -6.396 1.00 92.31 91 PRO A CA 1
ATOM 768 C C . PRO A 1 91 ? 6.221 11.974 -6.818 1.00 92.31 91 PRO A C 1
ATOM 770 O O . PRO A 1 91 ? 6.286 10.806 -6.448 1.00 92.31 91 PRO A O 1
ATOM 773 N N . LEU A 1 92 ? 5.256 12.413 -7.640 1.00 92.62 92 LEU A N 1
ATOM 774 C CA . LEU A 1 92 ? 4.162 11.565 -8.147 1.00 92.62 92 LEU A CA 1
ATOM 775 C C . LEU A 1 92 ? 4.686 10.363 -8.940 1.00 92.62 92 LEU A C 1
ATOM 777 O O . LEU A 1 92 ? 4.304 9.227 -8.676 1.00 92.62 92 LEU A O 1
ATOM 781 N N . VAL A 1 93 ? 5.608 10.607 -9.874 1.00 95.31 93 VAL A N 1
ATOM 782 C CA . VAL A 1 93 ? 6.249 9.544 -10.662 1.00 95.31 93 VAL A CA 1
ATOM 783 C C . VAL A 1 93 ? 7.060 8.614 -9.766 1.00 95.31 93 VAL A C 1
ATOM 785 O O . VAL A 1 93 ? 7.079 7.408 -9.995 1.00 95.31 93 VAL A O 1
ATOM 788 N N . LYS A 1 94 ? 7.727 9.156 -8.743 1.00 91.56 94 LYS A N 1
ATOM 789 C CA . LYS A 1 94 ? 8.484 8.348 -7.789 1.00 91.56 94 LYS A CA 1
ATOM 790 C C . LYS A 1 94 ? 7.575 7.422 -6.978 1.00 91.56 94 LYS A C 1
ATOM 792 O O . LYS A 1 94 ? 7.916 6.254 -6.858 1.00 91.56 94 LYS A O 1
ATOM 797 N N . MET A 1 95 ? 6.439 7.905 -6.471 1.00 87.81 95 MET A N 1
ATOM 798 C CA . MET A 1 95 ? 5.492 7.054 -5.737 1.00 87.81 95 MET A CA 1
ATOM 799 C C . MET A 1 95 ? 4.937 5.939 -6.620 1.00 87.81 95 MET A C 1
ATOM 801 O O . MET A 1 95 ? 4.982 4.787 -6.212 1.00 87.81 95 MET A O 1
ATOM 805 N N . GLU A 1 96 ? 4.530 6.243 -7.856 1.00 92.44 96 GLU A N 1
ATOM 806 C CA . GLU A 1 96 ? 4.087 5.207 -8.803 1.00 92.44 96 GLU A CA 1
ATOM 807 C C . GLU A 1 96 ? 5.203 4.189 -9.093 1.00 92.44 96 GLU A C 1
ATOM 809 O O . GLU A 1 96 ? 4.952 2.991 -9.176 1.00 92.44 96 GLU A O 1
ATOM 814 N N . ALA A 1 97 ? 6.453 4.644 -9.226 1.00 93.75 97 ALA A N 1
ATOM 815 C CA . ALA A 1 97 ? 7.590 3.753 -9.442 1.00 93.75 97 ALA A CA 1
ATOM 816 C C . ALA A 1 97 ? 7.879 2.863 -8.221 1.00 93.75 97 ALA A C 1
ATOM 818 O O . ALA A 1 97 ? 8.203 1.685 -8.386 1.00 93.75 97 ALA A O 1
ATOM 819 N N . ASP A 1 98 ? 7.768 3.409 -7.010 1.00 90.25 98 ASP A N 1
ATOM 820 C CA . ASP A 1 98 ? 7.930 2.660 -5.764 1.00 90.25 98 ASP A CA 1
ATOM 821 C C . ASP A 1 98 ? 6.787 1.636 -5.591 1.00 90.25 98 ASP A C 1
ATOM 823 O O . ASP A 1 98 ? 7.044 0.485 -5.222 1.00 90.25 98 ASP A O 1
ATOM 827 N N . ASP A 1 99 ? 5.553 2.006 -5.941 1.00 88.81 99 ASP A N 1
ATOM 828 C CA . ASP A 1 99 ? 4.383 1.124 -5.926 1.00 88.81 99 ASP A CA 1
ATOM 829 C C . ASP A 1 99 ? 4.475 0.014 -6.982 1.00 88.81 99 ASP A C 1
ATOM 831 O O . ASP A 1 99 ? 4.255 -1.158 -6.658 1.00 88.81 99 ASP A O 1
ATOM 835 N N . ASP A 1 100 ? 4.860 0.328 -8.227 1.00 93.00 100 ASP A N 1
ATOM 836 C CA . ASP A 1 100 ? 5.087 -0.685 -9.268 1.00 93.00 100 ASP A CA 1
ATOM 837 C C . ASP A 1 100 ? 6.206 -1.638 -8.851 1.00 93.00 100 ASP A C 1
ATOM 839 O O . ASP A 1 100 ? 6.057 -2.855 -8.972 1.00 93.00 100 ASP A O 1
ATOM 843 N N . LYS A 1 101 ? 7.295 -1.122 -8.269 1.00 92.75 101 LYS A N 1
ATOM 844 C CA . LYS A 1 101 ? 8.380 -1.959 -7.754 1.00 92.75 101 LYS A CA 1
ATOM 845 C C . LYS A 1 101 ? 7.870 -2.944 -6.699 1.00 92.75 101 LYS A C 1
ATOM 847 O O . LYS A 1 101 ? 8.082 -4.148 -6.857 1.00 92.75 101 LYS A O 1
ATOM 852 N N . LYS A 1 102 ? 7.154 -2.467 -5.675 1.00 86.88 102 LYS A N 1
ATOM 853 C CA . LYS A 1 102 ? 6.558 -3.329 -4.637 1.00 86.88 102 LYS A CA 1
ATOM 854 C C . LYS A 1 102 ? 5.594 -4.352 -5.242 1.00 86.88 102 LYS A C 1
ATOM 856 O O . LYS A 1 102 ? 5.641 -5.538 -4.905 1.00 86.88 102 LYS A O 1
ATOM 861 N N . LEU A 1 103 ? 4.746 -3.924 -6.178 1.00 88.31 103 LEU A N 1
ATOM 862 C CA . LEU A 1 103 ? 3.801 -4.796 -6.869 1.00 88.31 103 LEU A CA 1
ATOM 863 C C . LEU A 1 103 ? 4.526 -5.901 -7.645 1.00 88.31 103 LEU A C 1
ATOM 865 O O . LEU A 1 103 ? 4.145 -7.066 -7.537 1.00 88.31 103 LEU A O 1
ATOM 869 N N . LYS A 1 104 ? 5.574 -5.568 -8.402 1.00 89.62 104 LYS A N 1
ATOM 870 C CA . LYS A 1 104 ? 6.372 -6.543 -9.158 1.00 89.62 104 LYS A CA 1
ATOM 871 C C . LYS A 1 104 ? 7.095 -7.518 -8.240 1.00 89.62 104 LYS A C 1
ATOM 873 O O . LYS A 1 104 ? 7.072 -8.718 -8.506 1.00 89.62 104 LYS A O 1
ATOM 878 N N . GLU A 1 105 ? 7.685 -7.033 -7.153 1.00 88.94 105 GLU A N 1
ATOM 879 C CA . GLU A 1 105 ? 8.392 -7.867 -6.177 1.00 88.94 105 GLU A CA 1
ATOM 880 C C . GLU A 1 105 ? 7.434 -8.844 -5.465 1.00 88.94 105 GLU A C 1
ATOM 882 O O . GLU A 1 105 ? 7.756 -10.026 -5.308 1.00 88.94 105 GLU A O 1
ATOM 887 N N . SER A 1 106 ? 6.206 -8.408 -5.150 1.00 84.94 106 SER A N 1
ATOM 888 C CA . SER A 1 106 ? 5.170 -9.262 -4.543 1.00 84.94 106 SER A CA 1
ATOM 889 C C . SER A 1 106 ? 4.650 -10.386 -5.454 1.00 84.94 106 SER A C 1
ATOM 891 O O . SER A 1 106 ? 4.072 -11.361 -4.975 1.00 84.94 106 SER A O 1
ATOM 893 N N . GLN A 1 107 ? 4.866 -10.293 -6.771 1.00 86.69 107 GLN A N 1
ATOM 894 C CA . GLN A 1 107 ? 4.398 -11.287 -7.745 1.00 86.69 107 GLN A CA 1
ATOM 895 C C . GLN A 1 107 ? 5.316 -12.513 -7.864 1.00 86.69 107 GLN A C 1
ATOM 897 O O . GLN A 1 107 ? 5.058 -13.390 -8.695 1.00 86.69 107 GLN A O 1
ATOM 902 N N . THR A 1 108 ? 6.353 -12.609 -7.028 1.00 87.56 108 THR A N 1
ATOM 903 C CA . THR A 1 108 ? 7.270 -13.755 -6.973 1.00 87.56 108 THR A CA 1
ATOM 904 C C . THR A 1 108 ? 6.501 -15.076 -6.827 1.00 87.56 108 THR A C 1
ATOM 906 O O . THR A 1 108 ? 5.635 -15.227 -5.965 1.00 87.56 108 THR A O 1
ATOM 909 N N . GLN A 1 109 ? 6.794 -16.043 -7.703 1.00 86.81 109 GLN A N 1
ATOM 910 C CA . GLN A 1 109 ? 6.201 -17.382 -7.676 1.00 86.81 109 GLN A CA 1
ATOM 911 C C . GLN A 1 109 ? 7.274 -18.418 -7.349 1.00 86.81 109 GLN A C 1
ATOM 913 O O . GLN A 1 109 ? 8.322 -18.467 -7.992 1.00 86.81 109 GLN A O 1
ATOM 918 N N . GLU A 1 110 ? 6.984 -19.274 -6.376 1.00 88.00 110 GLU A N 1
ATOM 919 C CA . GLU A 1 110 ? 7.861 -20.366 -5.958 1.00 88.00 110 GLU A CA 1
ATOM 920 C C . GLU A 1 110 ? 7.381 -21.713 -6.512 1.00 88.00 110 GLU A C 1
ATOM 922 O O . GLU A 1 110 ? 6.248 -21.846 -6.978 1.00 88.00 110 GLU A O 1
ATOM 927 N N . ASN A 1 111 ? 8.245 -22.732 -6.440 1.00 88.19 111 ASN A N 1
ATOM 928 C CA . ASN A 1 111 ? 7.936 -24.111 -6.845 1.00 88.19 111 ASN A CA 1
ATOM 929 C C . ASN A 1 111 ? 7.481 -24.251 -8.312 1.00 88.19 111 ASN A C 1
ATOM 931 O O . ASN A 1 111 ? 6.619 -25.063 -8.650 1.00 88.19 111 ASN A O 1
ATOM 935 N N . ILE A 1 112 ? 8.087 -23.464 -9.205 1.00 90.50 112 ILE A N 1
ATOM 936 C CA . ILE A 1 112 ? 7.801 -23.503 -10.639 1.00 90.50 112 ILE A CA 1
ATOM 937 C C . ILE A 1 112 ? 8.513 -24.694 -11.290 1.00 90.50 112 ILE A C 1
ATOM 939 O O . ILE A 1 112 ? 9.735 -24.826 -11.222 1.00 90.50 112 ILE A O 1
ATOM 943 N N . SER A 1 113 ? 7.753 -25.528 -12.000 1.00 92.12 113 SER A N 1
ATOM 944 C CA . SER A 1 113 ? 8.320 -26.558 -12.875 1.00 92.12 113 SER A CA 1
ATOM 945 C C . SER A 1 113 ? 8.752 -25.946 -14.207 1.00 92.12 113 SER A C 1
ATOM 947 O O . SER A 1 113 ? 7.929 -25.369 -14.920 1.00 92.12 113 SER A O 1
ATOM 949 N N . VAL A 1 114 ? 10.035 -26.088 -14.553 1.00 95.06 114 VAL A N 1
ATOM 950 C CA . VAL A 1 114 ? 10.616 -25.529 -15.783 1.00 95.06 114 VAL A CA 1
ATOM 951 C C . VAL A 1 114 ? 11.001 -26.643 -16.751 1.00 95.06 114 VAL A C 1
ATOM 953 O O . VAL A 1 114 ? 11.768 -27.541 -16.406 1.00 95.06 114 VAL A O 1
ATOM 956 N N . ARG A 1 115 ? 10.525 -26.548 -17.995 1.00 96.62 115 ARG A N 1
ATOM 957 C CA . ARG A 1 115 ? 11.002 -27.357 -19.123 1.00 96.62 115 ARG A CA 1
ATOM 958 C C . ARG A 1 115 ? 11.989 -26.537 -19.951 1.00 96.62 115 ARG A C 1
ATOM 960 O O . ARG A 1 115 ? 11.631 -25.479 -20.466 1.00 96.62 115 ARG A O 1
ATOM 967 N N . TRP A 1 116 ? 13.205 -27.046 -20.110 1.00 96.62 116 TRP A N 1
ATOM 968 C CA . TRP A 1 116 ? 14.266 -26.395 -20.878 1.00 96.62 116 TRP A CA 1
ATOM 969 C C . TRP A 1 116 ? 14.318 -26.896 -22.319 1.00 96.62 116 TRP A C 1
ATOM 971 O O . TRP A 1 116 ? 14.096 -28.078 -22.567 1.00 96.62 116 TRP A O 1
ATOM 981 N N . ASP A 1 117 ? 14.646 -26.003 -23.249 1.00 96.31 117 ASP A N 1
ATOM 982 C CA . ASP A 1 117 ? 14.853 -26.330 -24.663 1.00 96.31 117 ASP A CA 1
ATOM 983 C C . ASP A 1 117 ? 15.929 -25.422 -25.294 1.00 96.31 117 ASP A C 1
ATOM 985 O O . ASP A 1 117 ? 16.366 -24.436 -24.689 1.00 96.31 117 ASP A O 1
ATOM 989 N N . MET A 1 118 ? 16.363 -25.736 -26.514 1.00 96.56 118 MET A N 1
ATOM 990 C CA . MET A 1 118 ? 17.261 -24.907 -27.313 1.00 96.56 118 MET A CA 1
ATOM 991 C C . MET A 1 118 ? 16.553 -24.425 -28.576 1.00 96.56 118 MET A C 1
ATOM 993 O O . MET A 1 118 ? 16.221 -25.203 -29.465 1.00 96.56 118 MET A O 1
ATOM 997 N N . GLY A 1 119 ? 16.359 -23.111 -28.677 1.00 95.19 119 GLY A N 1
ATOM 998 C CA . GLY A 1 119 ? 15.798 -22.500 -29.873 1.00 95.19 119 GLY A CA 1
ATOM 999 C C . GLY A 1 119 ? 16.704 -22.707 -31.087 1.00 95.19 119 GLY A C 1
ATOM 1000 O O . GLY A 1 119 ? 17.922 -22.843 -30.964 1.00 95.19 119 GLY A O 1
ATOM 1001 N N . LEU A 1 120 ? 16.128 -22.640 -32.287 1.00 94.50 120 LEU A N 1
ATOM 1002 C CA . LEU A 1 120 ? 16.876 -22.724 -33.553 1.00 94.50 120 LEU A CA 1
ATOM 1003 C C . LEU A 1 120 ? 17.955 -21.629 -33.681 1.00 94.50 120 LEU A C 1
ATOM 1005 O O . LEU A 1 120 ? 18.960 -21.802 -34.362 1.00 94.50 120 LEU A O 1
ATOM 1009 N N . ASN A 1 121 ? 17.780 -20.519 -32.959 1.00 96.12 121 ASN A N 1
ATOM 1010 C CA . ASN A 1 121 ? 18.758 -19.440 -32.804 1.00 96.12 121 ASN A CA 1
ATOM 1011 C C . ASN A 1 121 ? 19.861 -19.733 -31.763 1.00 96.12 121 ASN A C 1
ATOM 1013 O O . ASN A 1 121 ? 20.600 -18.824 -31.390 1.00 96.12 121 ASN A O 1
ATOM 1017 N N . LYS A 1 122 ? 19.949 -20.971 -31.263 1.00 94.44 122 LYS A N 1
ATOM 1018 C CA . LYS A 1 122 ? 20.863 -21.432 -30.206 1.00 94.44 122 LYS A CA 1
ATOM 1019 C C . LYS A 1 122 ? 20.681 -20.742 -28.845 1.00 94.44 122 LYS A C 1
ATOM 1021 O O . LYS A 1 122 ? 21.550 -20.863 -27.981 1.00 94.44 122 LYS A O 1
ATOM 1026 N N . LYS A 1 123 ? 19.568 -20.034 -28.609 1.00 96.88 123 LYS A N 1
ATOM 1027 C CA . LYS A 1 123 ? 19.233 -19.488 -27.282 1.00 96.88 123 LYS A CA 1
ATOM 1028 C C . LYS A 1 123 ? 18.542 -20.553 -26.431 1.00 96.88 123 LYS A C 1
ATOM 1030 O O . LYS A 1 123 ? 17.734 -21.327 -26.938 1.00 96.88 123 LYS A O 1
ATOM 1035 N N . ARG A 1 124 ? 18.839 -20.575 -25.130 1.00 95.75 124 ARG A N 1
ATOM 1036 C CA . ARG A 1 124 ? 18.120 -21.421 -24.166 1.00 95.75 124 ARG A CA 1
ATOM 1037 C C . ARG A 1 124 ? 16.704 -20.888 -23.973 1.00 95.75 124 ARG A C 1
ATOM 1039 O O . ARG A 1 124 ? 16.523 -19.686 -23.796 1.00 95.75 124 ARG A O 1
ATOM 1046 N N . LEU A 1 125 ? 15.728 -21.783 -23.997 1.00 96.62 125 LEU A N 1
ATOM 1047 C CA . LEU A 1 125 ? 14.320 -21.493 -23.760 1.00 96.62 125 LEU A CA 1
ATOM 1048 C C . LEU A 1 125 ? 13.887 -22.154 -22.451 1.00 96.62 125 LEU A C 1
ATOM 1050 O O . LEU A 1 125 ? 14.270 -23.291 -22.175 1.00 96.62 125 LEU A O 1
ATOM 1054 N N . ALA A 1 126 ? 13.089 -21.437 -21.664 1.00 95.81 126 ALA A N 1
ATOM 1055 C CA . ALA A 1 126 ? 12.464 -21.932 -20.444 1.00 95.81 126 ALA A CA 1
ATOM 1056 C C . ALA A 1 126 ? 10.945 -21.844 -20.606 1.00 95.81 126 ALA A C 1
ATOM 1058 O O . ALA A 1 126 ? 10.403 -20.757 -20.799 1.00 95.81 126 ALA A O 1
ATOM 1059 N N . TYR A 1 127 ? 10.267 -22.984 -20.530 1.00 93.88 127 TYR A N 1
ATOM 1060 C CA . TYR A 1 127 ? 8.811 -23.068 -20.523 1.00 93.88 127 TYR A CA 1
ATOM 1061 C C . TYR A 1 127 ? 8.340 -23.360 -19.103 1.00 93.88 127 TYR A C 1
ATOM 1063 O O . TYR A 1 127 ? 8.807 -24.316 -18.484 1.00 93.88 127 TYR A O 1
ATOM 1071 N N . PHE A 1 128 ? 7.408 -22.559 -18.603 1.00 92.62 128 PHE A N 1
ATOM 1072 C CA . PHE A 1 128 ? 6.810 -22.727 -17.284 1.00 92.62 128 PHE A CA 1
ATOM 1073 C C . PHE A 1 128 ? 5.390 -22.153 -17.261 1.00 92.62 128 PHE A C 1
ATOM 1075 O O . PHE A 1 128 ? 5.026 -21.341 -18.110 1.00 92.62 128 PHE A O 1
ATOM 1082 N N . TYR A 1 129 ? 4.588 -22.593 -16.292 1.00 87.50 129 TYR A N 1
ATOM 1083 C CA . TYR A 1 129 ? 3.226 -22.112 -16.065 1.00 87.50 129 TYR A CA 1
ATOM 1084 C C . TYR A 1 129 ? 3.177 -21.289 -14.774 1.00 87.50 129 TYR A C 1
ATOM 1086 O O . TYR A 1 129 ? 3.745 -21.704 -13.765 1.00 87.50 129 TYR A O 1
ATOM 1094 N N . LEU A 1 130 ? 2.497 -20.139 -14.802 1.00 85.06 130 LEU A N 1
ATOM 1095 C CA . LEU A 1 130 ? 2.285 -19.273 -13.639 1.00 85.06 130 LEU A CA 1
ATOM 1096 C C . LEU A 1 130 ? 0.815 -19.375 -13.196 1.00 85.06 130 LEU A C 1
ATOM 1098 O O . LEU A 1 130 ? -0.042 -18.762 -13.830 1.00 85.06 130 LEU A O 1
ATOM 1102 N N . PRO A 1 131 ? 0.494 -20.114 -12.117 1.00 72.31 131 PRO A N 1
ATOM 1103 C CA . PRO A 1 131 ? -0.893 -20.344 -11.706 1.00 72.31 131 PRO A CA 1
ATOM 1104 C C . PRO A 1 131 ? -1.626 -19.060 -11.308 1.00 72.31 131 PRO A C 1
ATOM 1106 O O . PRO A 1 131 ? -2.792 -18.891 -11.642 1.00 72.31 131 PRO A O 1
ATOM 1109 N N . LYS A 1 132 ? -0.925 -18.144 -10.627 1.00 63.81 132 LYS A N 1
ATOM 1110 C CA . LYS A 1 132 ? -1.502 -16.920 -10.050 1.00 63.81 132 LYS A CA 1
ATOM 1111 C C . LYS A 1 132 ? -1.587 -15.733 -11.019 1.00 63.81 132 LYS A C 1
ATOM 1113 O O . LYS A 1 132 ? -2.132 -14.701 -10.659 1.00 63.81 132 LYS A O 1
ATOM 1118 N N . ALA A 1 133 ? -1.054 -15.849 -12.237 1.00 59.34 133 ALA A N 1
ATOM 1119 C CA . ALA A 1 133 ? -1.033 -14.741 -13.201 1.00 59.34 133 ALA A CA 1
ATOM 1120 C C . ALA A 1 133 ? -2.335 -14.608 -14.022 1.00 59.34 133 ALA A C 1
ATOM 1122 O O . ALA A 1 133 ? -2.573 -13.560 -14.615 1.00 59.34 133 ALA A O 1
ATOM 1123 N N . ASN A 1 134 ? -3.175 -15.652 -14.056 1.00 49.62 134 ASN A N 1
ATOM 1124 C CA . ASN A 1 134 ? -4.412 -15.683 -14.851 1.00 49.62 134 ASN A CA 1
ATOM 1125 C C . ASN A 1 134 ? -5.661 -15.177 -14.105 1.00 49.62 134 ASN A C 1
ATOM 1127 O O . ASN A 1 134 ? -6.702 -14.986 -14.732 1.00 49.62 134 ASN A O 1
ATOM 1131 N N . GLU A 1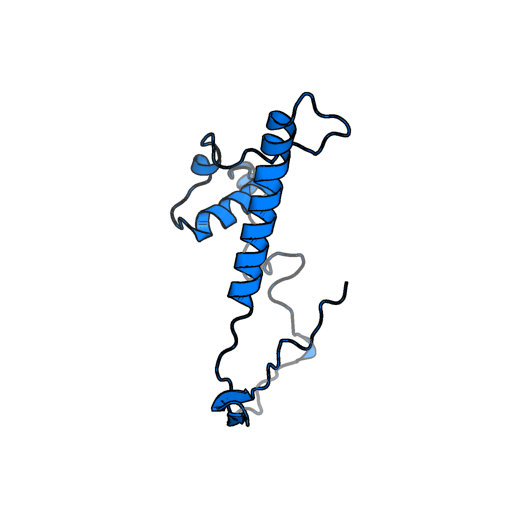 135 ? -5.577 -14.914 -12.800 1.00 54.31 135 GLU A N 1
ATOM 1132 C CA . GLU A 1 135 ? -6.635 -14.232 -12.045 1.00 54.31 135 GLU A CA 1
ATOM 1133 C C . GLU A 1 135 ? -6.470 -12.716 -12.207 1.00 54.31 135 GLU A C 1
ATOM 1135 O O . GLU A 1 135 ? -6.047 -11.997 -11.304 1.00 54.31 135 GLU A O 1
ATOM 1140 N N . GLY A 1 136 ? -6.733 -12.228 -13.421 1.00 46.91 136 GLY A N 1
ATOM 1141 C CA . GLY A 1 136 ? -6.700 -10.802 -13.724 1.00 46.91 136 GLY A CA 1
ATOM 1142 C C . GLY A 1 136 ? -7.608 -10.017 -12.775 1.00 46.91 136 GLY A C 1
ATOM 1143 O O . GLY A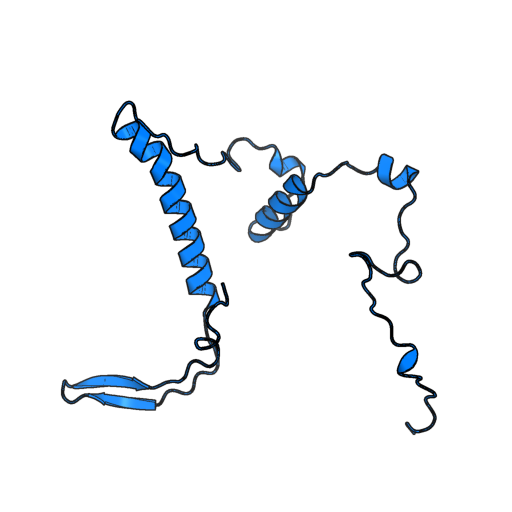 1 136 ? -8.760 -10.399 -12.558 1.00 46.91 136 GLY A O 1
ATOM 1144 N N . LYS A 1 137 ? -7.068 -8.920 -12.223 1.00 46.22 137 LYS A N 1
ATOM 1145 C CA . LYS A 1 137 ? -7.768 -7.930 -11.393 1.00 46.22 137 LYS A CA 1
ATOM 1146 C C . LYS A 1 137 ? -9.161 -7.656 -11.976 1.00 46.22 137 LYS A C 1
ATOM 1148 O O . LYS A 1 137 ? -9.272 -7.035 -13.033 1.00 46.22 137 LYS A O 1
ATOM 1153 N N . LYS A 1 138 ? -10.217 -8.115 -11.295 1.00 37.22 138 LYS A N 1
ATOM 1154 C CA . LYS A 1 138 ? -11.558 -7.560 -11.500 1.00 37.22 138 LYS A CA 1
ATOM 1155 C C . LYS A 1 138 ? -11.491 -6.111 -11.020 1.00 37.22 138 LYS A C 1
ATOM 1157 O O . LYS A 1 138 ? -11.297 -5.885 -9.828 1.00 37.22 138 LYS A O 1
ATOM 1162 N N . LEU A 1 139 ? -11.529 -5.186 -11.977 1.00 36.38 139 LEU A N 1
ATOM 1163 C CA . LEU A 1 139 ? -11.847 -3.780 -11.737 1.00 36.38 139 LEU A CA 1
ATOM 1164 C C . LEU A 1 139 ? -13.248 -3.670 -11.128 1.00 36.38 139 LEU A C 1
ATOM 1166 O O . LEU A 1 139 ? -14.116 -4.483 -11.531 1.00 36.38 139 LEU A O 1
#

Sequence (139 aa):
ALKDMNWDSSQWQPLIQDRWFLTWLVRIPSEQEQLHARQITAQMINRLEELWEKNPDATIMDLDKPGIDEEPQQCCLRYEDAYQYQNIFGPLVKMEADDDKKLKESQTQENISVRWDMGLNKKRLAYFYLPKANEGKKL

Foldseek 3Di:
DPPPPPDDPVPDDDQADPNDGDCVVPPDDDPVVVVVDDDADPVLVVLVVVVCVPPVPDDSVVVPDPPSDDDQDDDDPDDPDVVRVCSRVVVVVVVVVVVVVVVVVVLDDPPWDWDWDADPVRDIDTDTDRPPPPPPDDD

Mean predicted aligned error: 13.23 Å